Protein AF-A0A1V4T1D5-F1 (afdb_monomer_lite)

Organism: NCBI:txid64969

InterPro domains:
  IPR003615 HNH nuclease [PF13391] (41-94)

Foldseek 3Di:
DVLCVVCVPQDDPDPVSVVVSVVVLLVLLLVVLCVVVVCAFQKPRRNDNVQWDKAFLQDPVRDPDSCNSNPSLRTGTHGPLVNVCVVVVQWDADLVFKIDGDPVQDLVNCVVSVNNDTIGGHPSDDD

Secondary structure (DSSP, 8-state):
-HHHHHHTTS--SSHHHHHHHHHHHHHHHHHHHHHHTTTS-TTT----TTT-EEEESS-GGG-SSHHHHT-GGGEEEE-HHHHHHHHTTSEEE-TT-BEEE-TTS-HHHHHHHT-SS--B-TT----

Radius of gyration: 15.99 Å; chains: 1; bounding box: 39×28×45 Å

Sequence (127 aa):
QQFRVKTAQMPKTTDAERLVVQRVGQDLFRAALLDFWGGTCCVTGLAFPQLLRASHIRPWSACETDEQRLDVFNGLLLSPNLDALFDGGWVTFQDDGNMLLCDELDAHARNTLGVGVALAAQKLCPE

Structure (mmCIF, N/CA/C/O backbone):
data_AF-A0A1V4T1D5-F1
#
_entry.id   AF-A0A1V4T1D5-F1
#
loop_
_atom_site.group_PDB
_atom_site.id
_atom_site.type_symbol
_atom_site.label_atom_id
_atom_site.label_alt_id
_atom_site.label_comp_id
_atom_site.label_asym_id
_atom_site.label_entity_id
_atom_site.label_seq_id
_atom_site.pdbx_PDB_ins_code
_atom_site.Cartn_x
_atom_site.Cartn_y
_atom_site.Cartn_z
_atom_site.occupancy
_atom_site.B_iso_or_equiv
_atom_site.auth_seq_id
_atom_site.auth_comp_id
_atom_site.auth_asym_id
_atom_site.auth_atom_id
_atom_site.pdbx_PDB_model_num
ATOM 1 N N . GLN A 1 1 ? -17.868 5.284 10.985 1.00 63.78 1 GLN A N 1
ATOM 2 C CA . GLN A 1 1 ? -18.858 4.855 12.012 1.00 63.78 1 GLN A CA 1
ATOM 3 C C . GLN A 1 1 ? -18.390 3.654 12.846 1.00 63.78 1 GLN A C 1
ATOM 5 O O . GLN A 1 1 ? -18.432 3.739 14.066 1.00 63.78 1 GLN A O 1
ATOM 10 N N . GLN A 1 2 ? -17.894 2.567 12.235 1.00 75.19 2 GLN A N 1
ATOM 11 C CA . GLN A 1 2 ? -17.507 1.336 12.954 1.00 75.19 2 GLN A CA 1
ATOM 12 C C . GLN A 1 2 ? -16.331 1.490 13.935 1.00 75.19 2 GLN A C 1
ATOM 14 O O . GLN A 1 2 ? -16.381 0.921 15.021 1.00 75.19 2 GLN A O 1
ATOM 19 N N . PHE A 1 3 ? -15.303 2.277 13.601 1.00 77.69 3 PHE A N 1
ATOM 20 C CA . PHE A 1 3 ? -14.177 2.514 14.514 1.00 77.69 3 PHE A CA 1
ATOM 21 C C . PHE A 1 3 ? -14.619 3.182 15.810 1.00 77.69 3 PHE A C 1
ATOM 23 O O . PHE A 1 3 ? -14.348 2.652 16.879 1.00 77.69 3 PHE A O 1
ATOM 30 N N . ARG A 1 4 ? -15.386 4.280 15.721 1.00 76.69 4 ARG A N 1
ATOM 31 C CA . ARG A 1 4 ? -15.942 4.968 16.896 1.00 76.69 4 ARG A CA 1
ATOM 32 C C . ARG A 1 4 ? -16.769 4.024 17.766 1.00 76.69 4 ARG A C 1
ATOM 34 O O . ARG A 1 4 ? -16.662 4.098 18.977 1.00 76.69 4 ARG A O 1
ATOM 41 N N . VAL A 1 5 ? -17.546 3.116 17.168 1.00 80.38 5 VAL A N 1
ATOM 42 C CA . VAL A 1 5 ? -18.307 2.101 17.919 1.00 80.38 5 VAL A CA 1
ATOM 43 C C . VAL A 1 5 ? -17.372 1.123 18.637 1.00 80.38 5 VAL A C 1
ATOM 45 O O . VAL A 1 5 ? -17.547 0.891 19.829 1.00 80.38 5 VAL A O 1
ATOM 48 N N . LYS A 1 6 ? -16.359 0.583 17.946 1.00 78.81 6 LYS A N 1
ATOM 49 C CA . LYS A 1 6 ? -15.416 -0.385 18.532 1.00 78.81 6 LYS A CA 1
ATOM 50 C C . LYS A 1 6 ? -14.481 0.227 19.582 1.00 78.81 6 LYS A C 1
ATOM 52 O O . LYS A 1 6 ? -14.027 -0.495 20.461 1.00 78.81 6 LYS A O 1
ATOM 57 N N . THR A 1 7 ? -14.203 1.529 19.511 1.00 78.44 7 THR A N 1
ATOM 58 C CA . THR A 1 7 ? -13.262 2.216 20.412 1.00 78.44 7 THR A CA 1
ATOM 59 C C . THR A 1 7 ? -13.937 3.108 21.458 1.00 78.44 7 THR A C 1
ATOM 61 O O . THR A 1 7 ? -13.256 3.578 22.364 1.00 78.44 7 THR A O 1
ATOM 64 N N . ALA A 1 8 ? -15.260 3.323 21.400 1.00 77.38 8 ALA A N 1
ATOM 65 C CA . ALA A 1 8 ? -15.992 4.193 22.335 1.00 77.38 8 ALA A CA 1
ATOM 66 C C . ALA A 1 8 ? -15.880 3.764 23.804 1.00 77.38 8 ALA A C 1
ATOM 68 O O . ALA A 1 8 ? -15.905 4.612 24.690 1.00 77.38 8 ALA A O 1
ATOM 69 N N . GLN A 1 9 ? -15.777 2.459 24.054 1.00 74.75 9 GLN A N 1
ATOM 70 C CA . GLN A 1 9 ? -15.689 1.892 25.403 1.00 74.75 9 GLN A CA 1
ATOM 71 C C . GLN A 1 9 ? -14.245 1.590 25.824 1.00 74.75 9 GLN A C 1
ATOM 73 O O . GLN A 1 9 ? -14.020 1.097 26.926 1.00 74.75 9 GLN A O 1
ATOM 78 N N . MET A 1 10 ? -13.266 1.864 24.956 1.00 77.25 10 MET A N 1
ATOM 79 C CA . MET A 1 10 ? -11.863 1.624 25.266 1.00 77.25 10 MET A CA 1
ATOM 80 C C . MET A 1 10 ? -11.299 2.821 26.037 1.00 77.25 10 MET A C 1
ATOM 82 O O . MET A 1 10 ? -11.446 3.959 25.577 1.00 77.25 10 MET A O 1
ATOM 86 N N . PRO A 1 11 ? -10.647 2.597 27.190 1.00 69.19 11 PRO A N 1
ATOM 87 C CA . PRO A 1 11 ? -9.920 3.662 27.865 1.00 69.19 11 PRO A CA 1
ATOM 88 C C . PRO A 1 11 ? -8.799 4.184 26.942 1.00 69.19 11 PRO A C 1
ATOM 90 O O . PRO A 1 11 ? -8.323 3.457 26.074 1.00 69.19 11 PRO A O 1
ATOM 93 N N . LYS A 1 12 ? -8.467 5.481 27.031 1.00 67.88 12 LYS A N 1
ATOM 94 C CA . LYS A 1 12 ? -7.539 6.190 26.109 1.00 67.88 12 LYS A CA 1
ATOM 95 C C . LYS A 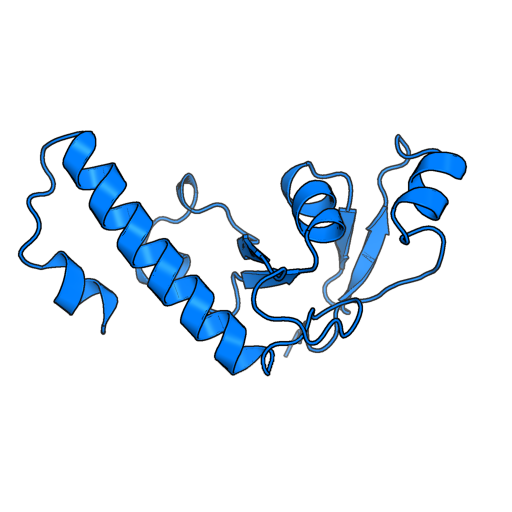1 12 ? -6.357 6.844 26.832 1.00 67.88 12 LYS A C 1
ATOM 97 O O . LYS A 1 12 ? -5.742 7.781 26.331 1.00 67.88 12 LYS A O 1
ATOM 102 N N . THR A 1 13 ? -6.096 6.398 28.046 1.00 74.12 13 THR A N 1
ATOM 103 C CA . THR A 1 13 ? -5.217 7.039 29.022 1.00 74.12 13 THR A CA 1
ATOM 104 C C . THR A 1 13 ? -3.823 6.424 29.082 1.00 74.12 13 THR A C 1
ATOM 106 O O . THR A 1 13 ? -2.887 7.117 29.468 1.00 74.12 13 THR A O 1
ATOM 109 N N . THR A 1 14 ? -3.655 5.163 28.674 1.00 79.94 14 THR A N 1
ATOM 110 C CA . THR A 1 14 ? -2.377 4.438 28.774 1.00 79.94 14 THR A CA 1
ATOM 111 C C . THR A 1 14 ? -1.777 4.086 27.410 1.00 79.94 14 THR A C 1
ATOM 113 O O . THR A 1 14 ? -2.458 4.043 26.385 1.00 79.94 14 THR A O 1
ATOM 116 N N . ASP A 1 15 ? -0.472 3.809 27.377 1.00 79.00 15 ASP A N 1
ATOM 117 C CA . ASP A 1 15 ? 0.224 3.369 26.160 1.00 79.00 15 ASP A CA 1
ATOM 118 C C . ASP A 1 15 ? -0.330 2.036 25.634 1.00 79.00 15 ASP A C 1
ATOM 120 O O . ASP A 1 15 ? -0.531 1.874 24.430 1.00 79.00 15 ASP A O 1
ATOM 124 N N . ALA A 1 16 ? -0.650 1.108 26.543 1.00 72.38 16 ALA A N 1
ATOM 125 C CA . ALA A 1 16 ? -1.256 -0.179 26.210 1.00 72.38 16 ALA A CA 1
ATOM 126 C C . ALA A 1 16 ? -2.616 -0.006 25.513 1.00 72.38 16 ALA A C 1
ATOM 128 O O . ALA A 1 16 ? -2.922 -0.690 24.540 1.00 72.38 16 ALA A O 1
ATOM 129 N N . GLU A 1 17 ? -3.410 0.959 25.963 1.00 78.19 17 GLU A N 1
ATOM 130 C CA . GLU A 1 17 ? -4.697 1.300 25.363 1.00 78.19 17 GLU A CA 1
ATOM 131 C C . GLU A 1 17 ? -4.562 1.896 23.960 1.00 78.19 17 GLU A C 1
ATOM 133 O O . GLU A 1 17 ? -5.308 1.517 23.052 1.00 78.19 17 GLU A O 1
ATOM 138 N N . ARG A 1 18 ? -3.575 2.778 23.740 1.00 78.88 18 ARG A N 1
ATOM 139 C CA . ARG A 1 18 ? -3.302 3.323 22.400 1.00 78.88 18 ARG A CA 1
ATOM 140 C C . ARG A 1 18 ? -2.935 2.221 21.406 1.00 78.88 18 ARG A C 1
ATOM 142 O O . ARG A 1 18 ? -3.411 2.262 20.272 1.00 78.88 18 ARG A O 1
ATOM 149 N N . LEU A 1 19 ? -2.165 1.218 21.834 1.00 82.94 19 LEU A N 1
ATOM 150 C CA . LEU A 1 19 ? -1.820 0.058 21.003 1.00 82.94 19 LEU A CA 1
ATOM 151 C C . LEU A 1 19 ? -3.056 -0.766 20.616 1.00 82.94 19 LEU A C 1
ATOM 153 O O . LEU A 1 19 ? -3.176 -1.197 19.469 1.00 82.94 19 LEU A O 1
ATOM 157 N N . VAL A 1 20 ? -4.002 -0.959 21.541 1.00 85.00 20 VAL A N 1
ATOM 158 C CA . VAL A 1 20 ? -5.259 -1.673 21.255 1.00 85.00 20 VAL A CA 1
ATOM 159 C C . VAL A 1 20 ? -6.110 -0.900 20.248 1.00 85.00 20 VAL A C 1
ATOM 161 O O . VAL A 1 20 ? -6.572 -1.478 19.263 1.00 85.00 20 VAL A O 1
ATOM 164 N N . VAL A 1 21 ? -6.279 0.409 20.451 1.00 83.56 21 VAL A N 1
ATOM 165 C CA . VAL A 1 21 ? -7.038 1.276 19.535 1.00 83.56 21 VAL A CA 1
ATOM 166 C C . VAL A 1 21 ? -6.412 1.284 18.138 1.00 83.56 21 VAL A C 1
ATOM 168 O O . VAL A 1 21 ? -7.129 1.142 17.145 1.00 83.56 21 VAL A O 1
ATOM 171 N N . GLN A 1 22 ? -5.083 1.387 18.054 1.00 85.44 22 GLN A N 1
ATOM 172 C CA . GLN A 1 22 ? -4.352 1.313 16.790 1.00 85.44 22 GLN A CA 1
ATOM 173 C C . GLN A 1 22 ? -4.587 -0.028 16.091 1.00 85.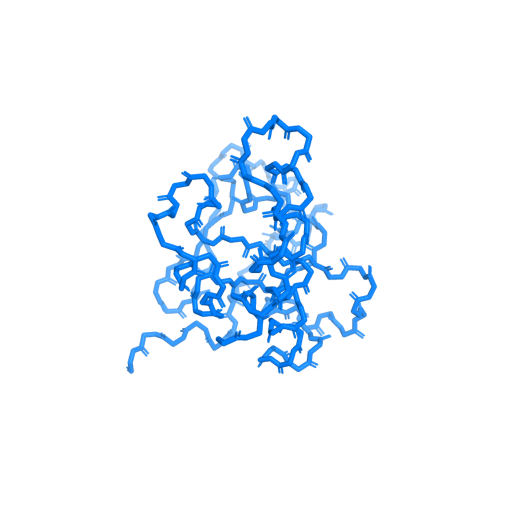44 22 GLN A C 1
ATOM 175 O O . GLN A 1 22 ? -4.895 -0.041 14.904 1.00 85.44 22 GLN A O 1
ATOM 180 N N . ARG A 1 23 ? -4.512 -1.150 16.816 1.00 87.06 23 ARG A N 1
ATOM 181 C CA . ARG A 1 23 ? -4.751 -2.483 16.246 1.00 87.06 23 ARG A CA 1
ATOM 182 C C . ARG A 1 23 ? -6.152 -2.613 15.650 1.00 87.06 23 ARG A C 1
ATOM 184 O O . ARG A 1 23 ? -6.288 -3.028 14.507 1.00 87.06 23 ARG A O 1
ATOM 191 N N . VAL A 1 24 ? -7.183 -2.197 16.388 1.00 88.75 24 VAL A N 1
ATOM 192 C CA . VAL A 1 24 ? -8.573 -2.219 15.896 1.00 88.75 24 VAL A CA 1
ATOM 193 C C . VAL A 1 24 ? -8.733 -1.361 14.644 1.00 88.75 24 VAL A C 1
ATOM 195 O O . VAL A 1 24 ? -9.443 -1.739 13.713 1.00 88.75 24 VAL A O 1
ATOM 198 N N . GLY A 1 25 ? -8.087 -0.199 14.625 1.00 88.06 25 GLY A N 1
ATOM 199 C CA . GLY A 1 25 ? -8.097 0.698 13.481 1.00 88.06 25 GLY A CA 1
ATOM 200 C C . GLY A 1 25 ? -7.431 0.113 12.245 1.00 88.06 25 GLY A C 1
ATOM 201 O O . GLY A 1 25 ? -8.022 0.135 11.170 1.00 88.06 25 GLY A O 1
ATOM 202 N N . GLN A 1 26 ? -6.251 -0.475 12.419 1.00 88.81 26 GLN A N 1
ATOM 203 C CA . GLN A 1 26 ? -5.512 -1.167 11.367 1.00 88.81 26 GLN A CA 1
ATOM 204 C C . GLN A 1 26 ? -6.300 -2.362 10.808 1.00 88.81 26 GLN A C 1
ATOM 206 O O . GLN A 1 26 ? -6.376 -2.531 9.593 1.00 88.81 26 GLN A O 1
ATOM 211 N N . ASP A 1 27 ? -6.969 -3.141 11.664 1.00 92.31 27 ASP A N 1
ATOM 212 C CA . ASP A 1 27 ? -7.813 -4.263 11.231 1.00 92.31 27 ASP A CA 1
ATOM 213 C C . ASP A 1 27 ? -9.017 -3.791 10.396 1.00 92.31 27 ASP A C 1
ATOM 215 O O . ASP A 1 27 ? -9.353 -4.398 9.376 1.00 92.31 27 ASP A O 1
ATOM 219 N N . LEU A 1 28 ? -9.669 -2.697 10.808 1.00 92.88 28 LEU A N 1
ATOM 220 C CA . LEU A 1 28 ? -10.780 -2.099 10.059 1.00 92.88 28 LEU A CA 1
ATOM 221 C C . LEU A 1 28 ? -10.321 -1.521 8.718 1.00 92.88 28 LEU A C 1
ATOM 223 O O . LEU A 1 28 ? -10.968 -1.761 7.701 1.00 92.88 28 LEU A O 1
ATOM 227 N N . PHE A 1 29 ? -9.208 -0.788 8.716 1.00 92.88 29 PHE A N 1
ATOM 228 C CA . PHE A 1 29 ? -8.612 -0.218 7.512 1.00 92.88 29 PHE A CA 1
ATOM 229 C C . PHE A 1 29 ? -8.234 -1.308 6.509 1.00 92.88 29 PHE A C 1
ATOM 231 O O . PHE A 1 29 ? -8.622 -1.255 5.344 1.00 92.88 29 PHE A O 1
ATOM 238 N N . ARG A 1 30 ? -7.573 -2.368 6.986 1.00 95.31 30 ARG A N 1
ATOM 239 C CA . ARG A 1 30 ? -7.240 -3.535 6.172 1.00 95.31 30 ARG A CA 1
ATOM 240 C C . ARG A 1 30 ? -8.478 -4.169 5.544 1.00 95.31 30 ARG A C 1
ATOM 242 O O . ARG A 1 30 ? -8.447 -4.506 4.364 1.00 95.31 30 ARG A O 1
ATOM 249 N N . ALA A 1 31 ? -9.541 -4.369 6.321 1.00 94.88 31 ALA A N 1
ATOM 250 C CA . ALA A 1 31 ? -10.775 -4.954 5.807 1.00 94.88 31 ALA A CA 1
ATOM 251 C C . ALA A 1 31 ? -11.408 -4.076 4.715 1.00 94.88 31 ALA A C 1
ATOM 253 O O . ALA A 1 31 ? -11.834 -4.600 3.689 1.00 94.88 31 ALA A O 1
ATOM 254 N N . ALA A 1 32 ? -11.410 -2.755 4.906 1.00 93.38 32 ALA A N 1
ATOM 255 C CA . ALA A 1 32 ? -11.931 -1.807 3.927 1.00 93.38 32 ALA A CA 1
ATOM 256 C C . ALA A 1 32 ? -11.103 -1.793 2.629 1.00 93.38 32 ALA A C 1
ATOM 258 O O . ALA A 1 32 ? -11.673 -1.794 1.541 1.00 93.38 32 ALA A O 1
ATOM 259 N N . LEU A 1 33 ? -9.771 -1.861 2.722 1.00 94.69 33 LEU A N 1
ATOM 260 C CA . LEU A 1 33 ? -8.909 -1.969 1.542 1.00 94.69 33 LEU A CA 1
ATOM 261 C C . LEU A 1 33 ? -9.081 -3.293 0.802 1.00 94.69 33 LEU A C 1
ATOM 263 O O . LEU A 1 33 ? -9.084 -3.303 -0.425 1.00 94.69 33 LEU A O 1
ATOM 267 N N . LEU A 1 34 ? -9.233 -4.408 1.519 1.00 96.12 34 LEU A N 1
ATOM 268 C CA . LEU A 1 34 ? -9.527 -5.697 0.890 1.00 96.12 34 LEU A CA 1
ATOM 269 C C . LEU A 1 34 ? -10.816 -5.639 0.065 1.00 96.12 34 LEU A C 1
ATOM 271 O O . LEU A 1 34 ? -10.834 -6.174 -1.039 1.00 96.12 34 LEU A O 1
ATOM 275 N N . ASP A 1 35 ? -11.854 -4.978 0.571 1.00 94.75 35 ASP A N 1
ATOM 276 C CA . ASP A 1 35 ? -13.113 -4.788 -0.153 1.00 94.75 35 ASP A CA 1
ATOM 277 C C . ASP A 1 35 ? -12.929 -3.874 -1.378 1.00 94.75 35 ASP A C 1
ATOM 279 O O . ASP A 1 35 ? -13.219 -4.274 -2.506 1.00 94.75 35 ASP A O 1
ATOM 283 N N . PHE A 1 36 ? -12.334 -2.692 -1.185 1.00 92.94 36 PHE A N 1
ATOM 284 C CA . PHE A 1 36 ? -12.116 -1.702 -2.246 1.00 92.94 36 PHE A CA 1
ATOM 285 C C . PHE A 1 36 ? -11.265 -2.239 -3.412 1.00 92.94 36 PHE A C 1
ATOM 287 O O . PHE A 1 36 ? -11.599 -2.059 -4.586 1.00 92.94 36 PHE A O 1
ATOM 294 N N . TRP A 1 37 ? -10.179 -2.946 -3.093 1.00 93.69 37 TRP A N 1
ATOM 295 C CA . TRP A 1 37 ? -9.238 -3.506 -4.066 1.00 93.69 37 TRP A CA 1
ATOM 296 C C . TRP A 1 37 ? -9.629 -4.908 -4.566 1.00 93.69 37 TRP A C 1
ATOM 298 O O . TRP A 1 37 ? -8.866 -5.548 -5.295 1.00 93.69 37 TRP A O 1
ATOM 308 N N . GLY A 1 38 ? -10.802 -5.421 -4.175 1.00 95.06 38 GLY A N 1
ATOM 309 C CA . GLY A 1 38 ? -11.286 -6.743 -4.585 1.00 95.06 38 GLY A CA 1
ATOM 310 C C . GLY A 1 38 ? -10.392 -7.899 -4.125 1.00 95.06 38 GLY A C 1
ATOM 311 O O . GLY A 1 38 ? -10.314 -8.927 -4.793 1.00 95.06 38 GLY A O 1
ATOM 312 N N . GLY A 1 39 ? -9.670 -7.726 -3.017 1.00 96.06 39 GLY A N 1
ATOM 313 C CA . GLY A 1 39 ? -8.756 -8.726 -2.469 1.00 96.06 39 GLY A CA 1
ATOM 314 C C . GLY A 1 39 ? -7.507 -8.965 -3.319 1.00 96.06 39 GLY A C 1
ATOM 315 O O . GLY A 1 39 ? -6.911 -10.040 -3.220 1.00 96.06 39 GLY A O 1
ATOM 316 N N . THR A 1 40 ? -7.114 -7.992 -4.147 1.00 97.06 40 THR A N 1
ATOM 317 C CA . THR A 1 40 ? -5.965 -8.102 -5.055 1.00 97.06 40 THR A CA 1
ATOM 318 C C . THR A 1 40 ? -4.949 -6.990 -4.831 1.00 97.06 40 THR A C 1
ATOM 320 O O . THR A 1 40 ? -5.310 -5.867 -4.494 1.00 97.06 40 THR A O 1
ATOM 323 N N . CYS A 1 41 ? -3.660 -7.290 -5.010 1.00 97.00 41 CYS A N 1
ATOM 324 C CA . CYS A 1 41 ? -2.639 -6.247 -4.995 1.00 97.00 41 CYS A CA 1
ATOM 325 C C . CYS A 1 41 ? -2.902 -5.233 -6.117 1.00 97.00 41 CYS A C 1
ATOM 327 O O . CYS A 1 41 ? -2.992 -5.632 -7.279 1.00 97.00 41 CYS A O 1
ATOM 329 N N . CYS A 1 42 ? -2.943 -3.939 -5.791 1.00 95.88 42 CYS A N 1
ATOM 330 C CA . CYS A 1 42 ? -3.235 -2.883 -6.764 1.00 95.88 42 CYS A CA 1
ATOM 331 C C . CYS A 1 42 ? -2.165 -2.738 -7.858 1.00 95.88 42 CYS A C 1
ATOM 333 O O . CYS A 1 42 ? -2.455 -2.183 -8.910 1.00 95.88 42 CYS A O 1
ATOM 335 N N . VAL A 1 43 ? -0.955 -3.266 -7.651 1.00 96.12 43 VAL A N 1
ATOM 336 C CA . VAL A 1 43 ? 0.142 -3.222 -8.632 1.00 96.12 43 VAL A CA 1
ATOM 337 C C . VAL A 1 43 ? 0.278 -4.544 -9.387 1.00 96.12 43 VAL A C 1
ATOM 339 O O . VAL A 1 43 ? 0.252 -4.573 -10.612 1.00 96.12 43 VAL A O 1
ATOM 342 N N . THR A 1 44 ? 0.442 -5.661 -8.669 1.00 95.25 44 THR A N 1
ATOM 343 C CA . THR A 1 44 ? 0.770 -6.957 -9.294 1.00 95.25 44 THR A CA 1
ATOM 344 C C . THR A 1 44 ? -0.446 -7.815 -9.623 1.00 95.25 44 THR A C 1
ATOM 346 O O . THR A 1 44 ? -0.299 -8.852 -10.265 1.00 95.25 44 THR A O 1
ATOM 349 N N . GLY A 1 45 ? -1.633 -7.453 -9.131 1.00 95.25 45 GLY A N 1
ATOM 350 C CA . 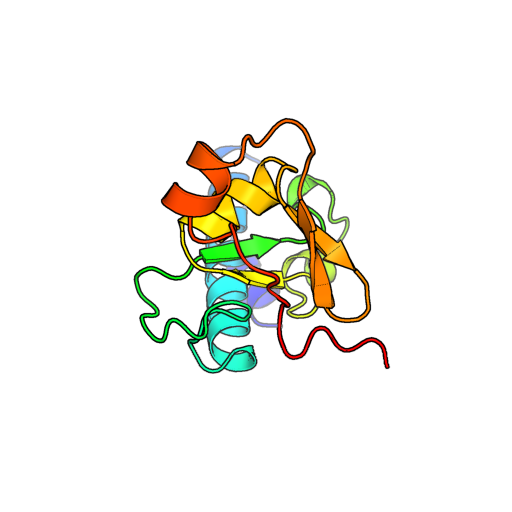GLY A 1 45 ? -2.833 -8.281 -9.241 1.00 95.25 45 GLY A CA 1
ATOM 351 C C . GLY A 1 45 ? -2.811 -9.547 -8.376 1.00 95.25 45 GLY A C 1
ATOM 352 O O . GLY A 1 45 ? -3.691 -10.393 -8.524 1.00 95.25 45 GLY A O 1
ATOM 353 N N . LEU A 1 46 ? -1.835 -9.710 -7.469 1.00 96.19 46 LEU A N 1
ATOM 354 C CA . LEU A 1 46 ? -1.762 -10.863 -6.564 1.00 96.19 46 LEU A CA 1
ATOM 355 C C . LEU A 1 46 ? -3.073 -11.018 -5.776 1.00 96.19 46 LEU A C 1
ATOM 357 O O . LEU A 1 46 ? -3.366 -10.209 -4.900 1.00 96.19 46 LEU A O 1
ATOM 361 N N . ALA A 1 47 ? -3.824 -12.083 -6.053 1.00 96.81 47 ALA A N 1
ATOM 362 C CA . ALA A 1 47 ? -5.123 -12.381 -5.449 1.00 96.81 47 ALA A CA 1
ATOM 363 C C . ALA A 1 47 ? -4.998 -13.384 -4.288 1.00 96.81 47 ALA A C 1
ATOM 365 O O . ALA A 1 47 ? -5.642 -14.432 -4.273 1.00 96.81 47 ALA A O 1
ATOM 366 N N . PHE A 1 48 ? -4.116 -13.092 -3.327 1.00 97.19 48 PHE A N 1
ATOM 367 C CA . PHE A 1 48 ? -3.901 -13.943 -2.152 1.00 97.19 48 PHE A CA 1
ATOM 368 C C . PHE A 1 48 ? -3.971 -13.112 -0.860 1.00 97.19 48 PHE A C 1
ATOM 370 O O . PHE A 1 48 ? -2.933 -12.703 -0.328 1.00 97.19 48 PHE A O 1
ATOM 377 N N . PRO A 1 49 ? -5.188 -12.827 -0.351 1.00 96.25 49 PRO A N 1
ATOM 378 C CA . PRO A 1 49 ? -5.431 -11.861 0.723 1.00 96.25 49 PRO A CA 1
ATOM 379 C C . PRO A 1 49 ? -4.584 -12.041 1.984 1.00 96.25 49 PRO A C 1
ATOM 381 O O . PRO A 1 49 ? -4.275 -11.063 2.659 1.00 96.25 49 PRO A O 1
ATOM 384 N N . GLN A 1 50 ? -4.187 -13.272 2.314 1.00 96.56 50 GLN A N 1
ATOM 385 C CA . GLN A 1 50 ? -3.376 -13.574 3.498 1.00 96.56 50 GLN A CA 1
ATOM 386 C C . GLN A 1 50 ? -1.948 -13.021 3.397 1.00 96.56 50 GLN A C 1
ATOM 388 O O . GLN A 1 50 ? -1.326 -12.766 4.425 1.00 96.56 50 GLN A O 1
ATOM 393 N N . LEU A 1 51 ? -1.435 -12.821 2.179 1.00 96.94 51 LEU A N 1
ATOM 394 C CA . LEU A 1 51 ? -0.118 -12.224 1.939 1.00 96.94 51 LEU A CA 1
ATOM 395 C C . LEU A 1 51 ? -0.188 -10.716 1.704 1.00 96.94 51 LEU A C 1
ATOM 397 O O . LEU A 1 51 ? 0.822 -10.037 1.862 1.00 96.94 51 LEU A O 1
ATOM 401 N N . LEU A 1 52 ? -1.352 -10.183 1.336 1.00 97.69 52 LEU A N 1
ATOM 402 C CA . LEU A 1 52 ? -1.492 -8.760 1.045 1.00 97.69 52 LEU A CA 1
ATOM 403 C C . LEU A 1 52 ? -1.314 -7.910 2.299 1.00 97.69 52 LEU A C 1
ATOM 405 O O . LEU A 1 52 ? -1.684 -8.323 3.402 1.00 97.69 52 LEU A O 1
ATOM 409 N N . ARG A 1 53 ? -0.786 -6.704 2.124 1.00 97.44 53 ARG A N 1
ATOM 410 C CA . ARG A 1 53 ? -0.526 -5.715 3.171 1.00 97.44 53 ARG A CA 1
ATOM 411 C C . ARG A 1 53 ? -1.301 -4.437 2.881 1.00 97.44 53 ARG A C 1
ATOM 413 O O . ARG A 1 53 ? -1.467 -4.065 1.726 1.00 97.44 53 ARG A O 1
ATOM 420 N N . ALA A 1 54 ? -1.835 -3.842 3.940 1.00 96.12 54 ALA A N 1
ATOM 421 C CA . ALA A 1 54 ? -2.573 -2.590 3.894 1.00 96.12 54 ALA A CA 1
ATOM 422 C C . ALA A 1 54 ? -1.593 -1.480 4.276 1.00 96.12 54 ALA A C 1
ATOM 424 O O . ALA A 1 54 ? -1.353 -1.288 5.466 1.00 96.12 54 ALA A O 1
ATOM 425 N N . SER A 1 55 ? -1.004 -0.825 3.279 1.00 95.06 55 SER A N 1
ATOM 426 C CA . SER A 1 55 ? -0.035 0.251 3.492 1.00 95.06 55 SER A CA 1
ATOM 427 C C . SER A 1 55 ? -0.742 1.603 3.456 1.00 95.06 55 SER A C 1
ATOM 429 O O . SER A 1 55 ? -1.636 1.825 2.634 1.00 95.06 55 SER A O 1
ATOM 431 N N . HIS A 1 56 ? -0.366 2.494 4.373 1.00 92.31 56 HIS A N 1
ATOM 432 C CA . HIS A 1 56 ? -0.880 3.859 4.458 1.00 92.31 56 HIS A CA 1
ATOM 433 C C . HIS A 1 56 ? -0.021 4.798 3.610 1.00 92.31 56 HIS A C 1
ATOM 435 O O . HIS A 1 56 ? 1.190 4.839 3.793 1.00 92.31 56 HIS A O 1
ATOM 441 N N . ILE A 1 57 ? -0.643 5.627 2.768 1.00 90.06 57 ILE A N 1
ATOM 442 C CA . ILE A 1 57 ? 0.078 6.672 2.019 1.00 90.06 57 ILE A CA 1
ATOM 443 C C . ILE A 1 57 ? 0.580 7.749 2.992 1.00 90.06 57 ILE A C 1
ATOM 445 O O . ILE A 1 57 ? 1.769 8.051 3.058 1.00 90.06 57 ILE A O 1
ATOM 449 N N . ARG A 1 58 ? -0.325 8.302 3.809 1.00 87.56 58 ARG A N 1
ATOM 450 C CA . ARG A 1 58 ? 0.008 9.135 4.970 1.00 87.56 58 ARG A CA 1
ATOM 451 C C . ARG A 1 58 ? 0.054 8.241 6.211 1.00 87.56 58 ARG A C 1
ATOM 453 O O . ARG A 1 58 ? -0.998 7.724 6.599 1.00 87.56 58 ARG A O 1
ATOM 460 N N . PRO A 1 59 ? 1.214 8.103 6.885 1.00 86.38 59 PRO A N 1
ATOM 461 C CA . PRO A 1 59 ? 1.362 7.211 8.029 1.00 86.38 59 PRO A CA 1
ATOM 462 C C . PRO A 1 59 ? 0.321 7.462 9.120 1.00 86.38 59 PRO A C 1
ATOM 464 O O . PRO A 1 59 ? -0.074 8.601 9.382 1.00 86.38 59 PRO A O 1
ATOM 467 N N . TRP A 1 60 ? -0.059 6.400 9.832 1.00 84.56 60 TRP A N 1
ATOM 468 C CA . TRP A 1 60 ? -1.037 6.460 10.926 1.00 84.56 60 TRP A CA 1
ATOM 469 C C . TRP A 1 60 ? -0.735 7.559 11.960 1.00 84.56 60 TRP A C 1
ATOM 471 O O . TRP A 1 60 ? -1.643 8.256 12.422 1.00 84.56 60 TRP A O 1
ATOM 481 N N . SER A 1 61 ? 0.542 7.715 12.325 1.00 85.12 61 SER A N 1
ATOM 482 C CA . SER A 1 61 ? 1.029 8.715 13.286 1.00 85.12 61 SER A CA 1
ATOM 483 C C . SER A 1 61 ? 0.928 10.149 12.771 1.00 85.12 61 SER A C 1
ATOM 485 O O . SER A 1 61 ? 0.815 11.070 13.574 1.00 85.12 61 SER A O 1
ATOM 487 N N . ALA A 1 62 ? 0.948 10.334 11.451 1.00 86.88 62 ALA A N 1
ATOM 488 C CA . ALA A 1 62 ? 0.834 11.632 10.808 1.00 86.88 62 ALA A CA 1
ATOM 489 C C . ALA A 1 62 ? -0.625 12.046 10.573 1.00 86.88 62 ALA A C 1
ATOM 491 O O . ALA A 1 62 ? -0.857 13.206 10.251 1.00 86.88 62 ALA A O 1
ATOM 492 N N . CYS A 1 63 ? -1.601 11.141 10.702 1.00 86.06 63 CYS A N 1
ATOM 493 C CA . CYS A 1 63 ? -3.024 11.449 10.551 1.00 86.06 63 CYS A CA 1
ATOM 494 C C . CYS A 1 63 ? -3.592 12.128 11.809 1.00 86.06 63 CYS A C 1
ATOM 496 O O . CYS A 1 63 ? -3.421 11.636 12.931 1.00 86.06 63 CYS A O 1
ATOM 498 N N . GLU A 1 64 ? -4.314 13.228 11.605 1.00 86.69 64 GLU A N 1
ATOM 499 C CA . GLU A 1 64 ? -4.888 14.067 12.664 1.00 86.69 64 GLU A CA 1
ATOM 500 C C . GLU A 1 64 ? -6.222 13.519 13.176 1.00 86.69 64 GLU A C 1
ATOM 502 O O . GLU A 1 64 ? -6.542 13.663 14.357 1.00 86.69 64 GLU A O 1
ATOM 507 N N . THR A 1 65 ? -6.987 12.858 12.303 1.00 85.56 65 THR A N 1
ATOM 508 C CA . THR A 1 65 ? -8.319 12.332 12.621 1.00 85.56 65 THR A CA 1
ATOM 509 C C . THR A 1 65 ? -8.427 10.832 12.368 1.00 85.56 65 THR A C 1
ATOM 511 O O . THR A 1 65 ? -7.658 10.240 11.605 1.00 85.56 65 THR A O 1
ATOM 514 N N . ASP A 1 66 ? -9.406 10.195 13.012 1.00 83.44 66 ASP A N 1
ATOM 515 C CA . ASP A 1 66 ? -9.700 8.779 12.777 1.00 83.44 66 ASP A CA 1
ATOM 516 C C . ASP A 1 66 ? -10.290 8.556 11.380 1.00 83.44 66 ASP A C 1
ATOM 518 O O . ASP A 1 66 ? -10.074 7.505 10.786 1.00 83.44 66 ASP A O 1
ATOM 522 N N . GLU A 1 67 ? -10.982 9.553 10.824 1.00 84.69 67 GLU A N 1
ATOM 523 C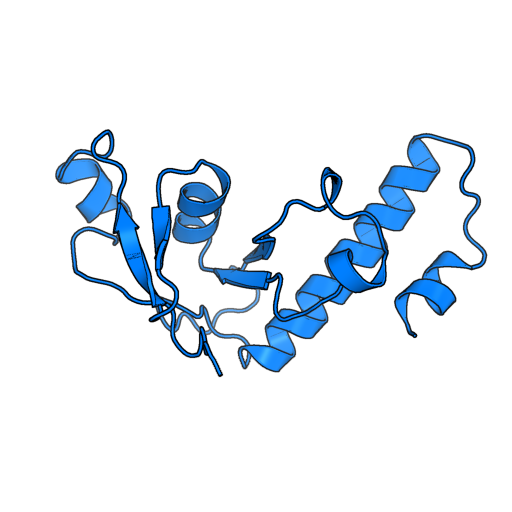 CA . GLU A 1 67 ? -11.453 9.540 9.442 1.00 84.69 67 GLU A CA 1
ATOM 524 C C . GLU A 1 67 ? -10.281 9.415 8.459 1.00 84.69 67 GLU A C 1
ATOM 526 O O . GLU A 1 67 ? -10.319 8.538 7.607 1.00 84.69 67 GLU A O 1
ATOM 531 N N . GLN A 1 68 ? -9.204 10.193 8.633 1.00 84.38 68 GLN A N 1
ATOM 532 C CA . GLN A 1 68 ? -8.001 10.102 7.787 1.00 84.38 68 GLN A CA 1
ATOM 533 C C . GLN A 1 68 ? -7.275 8.752 7.922 1.00 84.38 68 GLN A C 1
ATOM 535 O O . GLN A 1 68 ? -6.729 8.227 6.953 1.00 84.38 68 GLN A O 1
ATOM 540 N N . ARG A 1 69 ? -7.266 8.168 9.127 1.00 84.81 69 ARG A N 1
ATOM 541 C CA . ARG A 1 69 ? -6.626 6.865 9.403 1.00 84.81 69 ARG A CA 1
ATOM 542 C C . ARG A 1 69 ? -7.346 5.685 8.754 1.00 84.81 69 ARG A C 1
ATOM 544 O O . ARG A 1 69 ? -6.738 4.635 8.548 1.00 84.81 69 ARG A O 1
ATOM 551 N N . LEU A 1 70 ? -8.642 5.842 8.511 1.00 86.44 70 LEU A N 1
ATOM 552 C CA . LEU A 1 70 ? -9.537 4.800 8.009 1.00 86.44 70 LEU A CA 1
ATOM 553 C C . LEU A 1 70 ? -10.023 5.079 6.587 1.00 86.44 70 LEU A C 1
ATOM 555 O O . LEU A 1 70 ? -10.860 4.333 6.080 1.00 86.44 70 LEU A O 1
ATOM 559 N N . ASP A 1 71 ? -9.533 6.151 5.973 1.00 86.50 71 ASP A N 1
ATOM 560 C CA . ASP A 1 71 ? -9.853 6.509 4.604 1.00 86.50 71 ASP A CA 1
ATOM 561 C C . ASP A 1 71 ? -9.210 5.508 3.643 1.00 86.50 71 ASP A C 1
ATOM 563 O O . ASP A 1 71 ? -7.989 5.383 3.593 1.00 86.50 71 ASP A O 1
ATOM 567 N N . VAL A 1 72 ? -10.031 4.802 2.865 1.00 86.12 72 VAL A N 1
ATOM 568 C CA . VAL A 1 72 ? -9.558 3.838 1.862 1.00 86.12 72 VAL A CA 1
ATOM 569 C C . VAL A 1 72 ? -8.705 4.498 0.780 1.00 86.12 72 VAL A C 1
ATOM 571 O O . VAL A 1 72 ? -7.824 3.840 0.237 1.00 86.12 72 VAL A O 1
ATOM 574 N N . PHE A 1 73 ? -8.904 5.792 0.508 1.00 86.94 73 PHE A N 1
ATOM 575 C CA . PHE A 1 73 ? -8.083 6.544 -0.444 1.00 86.94 73 PHE A CA 1
ATOM 576 C C . PHE A 1 73 ? -6.701 6.897 0.115 1.00 86.94 73 PHE A C 1
ATOM 578 O O . PHE A 1 73 ? -5.785 7.190 -0.645 1.00 86.94 73 PHE A O 1
ATOM 585 N N . ASN A 1 74 ? -6.511 6.793 1.432 1.00 87.88 74 ASN A N 1
ATOM 586 C CA . ASN A 1 74 ? -5.207 6.896 2.081 1.00 87.88 74 ASN A CA 1
ATOM 587 C C . ASN A 1 74 ? -4.481 5.533 2.141 1.00 87.88 74 ASN A C 1
ATOM 589 O O . ASN A 1 74 ? -3.577 5.341 2.959 1.00 87.88 74 ASN A O 1
ATOM 593 N N . GLY A 1 75 ? -4.892 4.554 1.327 1.00 92.31 75 GLY A N 1
ATOM 594 C CA . GLY A 1 75 ? -4.431 3.181 1.460 1.00 92.31 75 GLY A CA 1
ATOM 595 C C . GLY A 1 75 ? -4.211 2.419 0.163 1.00 92.31 75 GLY A C 1
ATOM 596 O O . GLY A 1 75 ? -5.043 2.408 -0.742 1.00 92.31 75 GLY A O 1
ATOM 597 N N . LEU A 1 76 ? -3.103 1.684 0.129 1.00 95.25 76 LEU A N 1
ATOM 598 C CA . LEU A 1 76 ? -2.761 0.754 -0.938 1.00 95.25 76 LEU A CA 1
ATOM 599 C C . LEU A 1 76 ? -2.795 -0.679 -0.417 1.00 95.25 76 LEU A C 1
ATOM 601 O O . LEU A 1 76 ? -2.339 -0.975 0.690 1.00 95.25 76 LEU A O 1
ATOM 605 N N . LEU A 1 77 ? -3.317 -1.589 -1.240 1.00 97.06 77 LEU A N 1
ATOM 606 C CA . LEU A 1 77 ? -3.236 -3.020 -0.980 1.00 97.06 77 LEU A CA 1
ATOM 607 C C . LEU A 1 77 ? -2.075 -3.605 -1.788 1.00 97.06 77 LEU A C 1
ATOM 609 O O . LEU A 1 77 ? -2.146 -3.736 -3.010 1.00 97.06 77 LEU A O 1
ATOM 613 N N . LEU A 1 78 ? -0.986 -3.943 -1.105 1.00 97.50 78 LEU A N 1
ATOM 614 C CA . LEU A 1 78 ? 0.294 -4.285 -1.722 1.00 97.50 78 LEU A CA 1
ATOM 615 C C . LEU A 1 78 ? 0.702 -5.734 -1.442 1.00 97.50 78 LEU A C 1
ATOM 617 O O . LEU A 1 78 ? 0.259 -6.361 -0.478 1.00 97.50 78 LEU A O 1
ATOM 621 N N . SER A 1 79 ? 1.555 -6.287 -2.303 1.00 97.12 79 SER A N 1
ATOM 622 C CA . SER A 1 79 ? 2.288 -7.516 -1.989 1.00 97.12 79 SER A CA 1
ATOM 623 C C . SER A 1 79 ? 3.357 -7.223 -0.921 1.00 97.12 79 SER A C 1
ATOM 625 O O . SER A 1 79 ? 3.783 -6.074 -0.806 1.00 97.12 79 SER A O 1
ATOM 627 N N . PRO A 1 80 ? 3.843 -8.227 -0.164 1.00 96.94 80 PRO A N 1
ATOM 628 C CA . PRO A 1 80 ? 4.817 -7.998 0.909 1.00 96.94 80 PRO A CA 1
ATOM 629 C C . PRO A 1 80 ? 6.070 -7.227 0.480 1.00 96.94 80 PRO A C 1
ATOM 631 O O . PRO A 1 80 ? 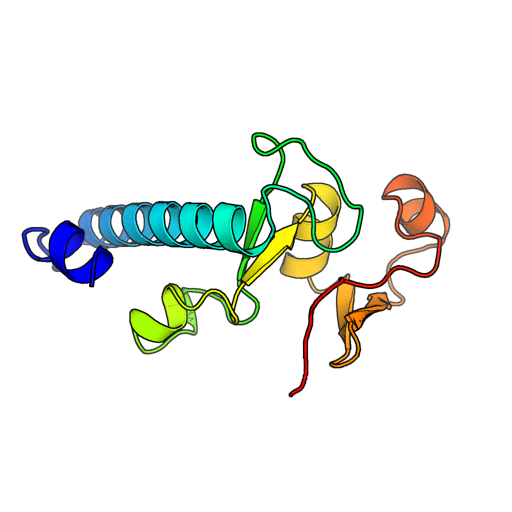6.561 -6.385 1.223 1.00 96.94 80 PRO A O 1
ATOM 634 N N . ASN A 1 81 ? 6.581 -7.499 -0.723 1.00 95.75 81 ASN A N 1
ATOM 635 C CA . ASN A 1 81 ? 7.780 -6.829 -1.223 1.00 95.75 81 ASN A CA 1
ATOM 636 C C . ASN A 1 81 ? 7.500 -5.364 -1.568 1.00 95.75 81 ASN A C 1
ATOM 638 O O . ASN A 1 81 ? 8.316 -4.502 -1.268 1.00 95.75 81 ASN A O 1
ATOM 642 N N . LEU A 1 82 ? 6.351 -5.081 -2.191 1.00 97.00 82 LEU A N 1
ATOM 643 C CA . LEU A 1 82 ? 5.974 -3.718 -2.560 1.00 97.00 82 LEU A CA 1
ATOM 644 C C . LEU A 1 82 ? 5.643 -2.864 -1.340 1.00 97.00 82 LEU A C 1
ATOM 646 O O . LEU A 1 82 ? 6.018 -1.703 -1.312 1.00 97.00 82 LEU A O 1
ATOM 650 N N . ASP A 1 83 ? 4.988 -3.451 -0.341 1.00 97.19 83 ASP A N 1
ATOM 651 C CA . ASP A 1 83 ? 4.731 -2.835 0.963 1.00 97.19 83 ASP A CA 1
ATOM 652 C C . ASP A 1 83 ? 6.037 -2.377 1.621 1.00 97.19 83 ASP A C 1
ATOM 654 O O . ASP A 1 83 ? 6.206 -1.197 1.901 1.00 97.19 83 ASP A O 1
ATOM 658 N N . ALA A 1 84 ? 7.018 -3.279 1.741 1.00 96.25 84 ALA A N 1
ATOM 659 C CA . ALA A 1 84 ? 8.322 -2.949 2.313 1.00 96.25 84 ALA A CA 1
ATOM 660 C C . ALA A 1 84 ? 9.087 -1.888 1.501 1.00 96.25 84 ALA A C 1
ATOM 662 O O . ALA A 1 84 ? 9.760 -1.031 2.074 1.00 96.25 84 ALA A O 1
ATOM 663 N N . LEU A 1 85 ? 8.993 -1.942 0.169 1.00 96.50 85 LEU A N 1
ATOM 664 C CA . LEU A 1 85 ? 9.615 -0.957 -0.714 1.00 96.50 85 LEU A CA 1
ATOM 665 C C . LEU A 1 85 ? 8.977 0.430 -0.580 1.00 96.50 85 LEU A C 1
ATOM 667 O O . LEU A 1 85 ? 9.693 1.430 -0.573 1.00 96.50 85 LEU A O 1
ATOM 671 N N . PHE A 1 86 ? 7.651 0.480 -0.483 1.00 96.06 86 PHE A N 1
ATOM 672 C CA . PHE A 1 86 ? 6.884 1.712 -0.358 1.00 96.06 86 PHE A CA 1
ATOM 673 C C . PHE A 1 86 ? 7.077 2.355 1.018 1.00 96.06 86 PHE A C 1
ATOM 675 O O . PHE A 1 86 ? 7.476 3.514 1.100 1.00 96.06 86 PHE A O 1
ATOM 682 N N . ASP A 1 87 ? 6.912 1.585 2.097 1.00 93.56 87 ASP A N 1
ATOM 683 C CA . ASP A 1 87 ? 7.104 2.061 3.472 1.00 93.56 87 ASP A CA 1
ATOM 684 C C . ASP A 1 87 ? 8.540 2.557 3.718 1.00 93.56 87 ASP A C 1
ATOM 686 O O . ASP A 1 87 ? 8.765 3.482 4.499 1.00 93.56 87 ASP A O 1
ATOM 690 N N . GLY A 1 88 ? 9.522 1.955 3.041 1.00 92.75 88 GLY A N 1
ATOM 691 C CA . GLY A 1 88 ? 10.921 2.374 3.097 1.00 92.75 88 GLY A CA 1
ATOM 692 C C . GLY A 1 88 ? 11.296 3.531 2.166 1.00 92.75 88 GLY A C 1
ATOM 693 O O . GLY A 1 88 ? 12.450 3.952 2.172 1.00 92.75 88 GLY A O 1
ATOM 694 N N . GLY A 1 89 ? 10.359 4.051 1.367 1.00 93.38 89 GLY A N 1
ATOM 695 C CA . GLY A 1 89 ? 10.594 5.174 0.452 1.00 93.38 89 GLY A CA 1
ATOM 696 C C . GLY A 1 89 ? 11.415 4.828 -0.795 1.00 93.38 89 GLY A C 1
ATOM 697 O O . GLY A 1 89 ? 11.857 5.723 -1.514 1.00 93.38 89 GLY A O 1
ATOM 698 N N . TRP A 1 90 ? 11.622 3.543 -1.076 1.00 95.75 90 TRP A N 1
ATOM 699 C CA . TRP A 1 90 ? 12.338 3.081 -2.266 1.00 95.75 90 TRP A CA 1
ATOM 700 C C . TRP A 1 90 ? 11.451 2.993 -3.508 1.00 95.75 90 TRP A C 1
ATOM 702 O O . TRP A 1 90 ? 11.954 3.022 -4.633 1.00 95.75 90 TRP A O 1
ATOM 712 N N . VAL A 1 91 ? 10.142 2.873 -3.297 1.00 95.56 91 VAL A N 1
ATOM 713 C CA . VAL A 1 91 ? 9.103 2.945 -4.322 1.00 95.56 91 VAL A CA 1
ATOM 714 C C . VAL A 1 91 ? 8.108 4.027 -3.921 1.00 95.56 91 VAL A C 1
ATOM 716 O O . VAL A 1 91 ? 7.705 4.105 -2.766 1.00 95.56 91 VAL A O 1
ATOM 719 N N . THR A 1 92 ? 7.658 4.820 -4.885 1.00 94.56 92 THR A N 1
ATOM 720 C CA . THR A 1 92 ? 6.466 5.662 -4.741 1.00 94.56 92 THR A CA 1
ATOM 721 C C . THR A 1 92 ? 5.637 5.601 -6.022 1.00 94.56 92 THR A C 1
ATOM 723 O O . THR A 1 92 ? 6.035 4.951 -6.990 1.00 94.56 92 THR A O 1
ATOM 726 N N . PHE A 1 93 ? 4.477 6.247 -6.037 1.00 93.81 93 PHE A N 1
ATOM 727 C CA . PHE A 1 93 ? 3.597 6.302 -7.197 1.00 93.81 93 PHE A CA 1
ATOM 728 C C . PHE A 1 93 ? 3.297 7.753 -7.555 1.00 93.81 93 PHE A C 1
ATOM 730 O O . PHE A 1 93 ? 3.134 8.596 -6.674 1.00 93.81 93 PHE A O 1
ATOM 737 N N . GLN A 1 94 ? 3.247 8.036 -8.851 1.00 92.12 94 GLN A N 1
ATOM 738 C CA . GLN A 1 94 ? 2.700 9.284 -9.370 1.00 92.12 94 GLN A CA 1
ATOM 739 C C . GLN A 1 94 ? 1.170 9.259 -9.302 1.00 92.12 94 GLN A C 1
ATOM 741 O O . GLN A 1 94 ? 0.565 8.198 -9.136 1.00 92.12 94 GLN A O 1
ATOM 746 N N . ASP A 1 95 ? 0.546 10.422 -9.485 1.00 87.75 95 ASP A N 1
ATOM 747 C CA . ASP A 1 95 ? -0.916 10.556 -9.463 1.00 87.75 95 ASP A CA 1
ATOM 748 C C . ASP A 1 95 ? -1.599 9.723 -10.559 1.00 87.75 95 ASP A C 1
ATOM 750 O O . ASP A 1 95 ? -2.712 9.256 -10.365 1.00 87.75 95 ASP A O 1
ATOM 754 N N . ASP A 1 96 ? -0.928 9.477 -11.689 1.00 88.19 96 ASP A N 1
ATOM 755 C CA . ASP A 1 96 ? -1.409 8.593 -12.766 1.00 88.19 96 ASP A CA 1
ATOM 756 C C . ASP A 1 96 ? -1.204 7.091 -12.474 1.00 88.19 96 ASP A C 1
ATOM 758 O O . ASP A 1 96 ? -1.533 6.227 -13.290 1.00 88.19 96 ASP A O 1
ATOM 762 N N . GLY A 1 97 ? -0.641 6.784 -11.308 1.00 90.44 97 GLY A N 1
ATOM 763 C CA . GLY A 1 97 ? -0.346 5.453 -10.817 1.00 90.44 97 GLY A CA 1
ATOM 764 C C . GLY A 1 97 ? 0.991 4.870 -11.249 1.00 90.44 97 GLY A C 1
ATOM 765 O O . GLY A 1 97 ? 1.327 3.773 -10.794 1.00 90.44 97 GLY A O 1
ATOM 766 N N . ASN A 1 98 ? 1.786 5.565 -12.066 1.00 93.81 98 ASN A N 1
ATOM 767 C CA . ASN A 1 98 ? 3.098 5.075 -12.478 1.00 93.81 98 ASN A CA 1
ATOM 768 C C . ASN A 1 98 ? 4.049 4.944 -11.285 1.00 93.81 98 ASN A C 1
ATOM 770 O O . ASN A 1 98 ? 4.186 5.851 -10.463 1.00 93.81 98 ASN A O 1
ATOM 774 N N . MET A 1 99 ? 4.726 3.798 -11.196 1.00 95.38 99 MET A N 1
ATOM 775 C CA . MET A 1 99 ? 5.700 3.530 -10.145 1.00 95.38 99 MET A CA 1
ATOM 776 C C . MET A 1 99 ? 7.006 4.285 -10.409 1.00 95.38 99 MET A C 1
ATOM 778 O O . MET A 1 99 ? 7.605 4.158 -11.477 1.00 95.38 99 MET A O 1
ATOM 782 N N . LEU A 1 100 ? 7.488 5.001 -9.397 1.00 95.12 100 LEU A N 1
ATOM 783 C CA . LEU A 1 100 ? 8.818 5.596 -9.360 1.00 95.12 100 LEU A CA 1
ATOM 784 C C . LEU A 1 100 ? 9.725 4.772 -8.450 1.00 95.12 100 LEU A C 1
ATOM 786 O O . LEU A 1 100 ? 9.317 4.351 -7.367 1.00 95.12 100 LEU A O 1
ATOM 790 N N . LEU A 1 101 ? 10.964 4.567 -8.891 1.00 94.62 101 LEU A N 1
ATOM 791 C CA . LEU A 1 101 ? 11.990 3.824 -8.166 1.00 94.62 101 LEU A CA 1
ATOM 792 C C . LEU A 1 101 ? 13.075 4.774 -7.671 1.00 94.62 101 LEU A C 1
ATOM 794 O O . LEU A 1 101 ? 13.506 5.659 -8.407 1.00 94.62 101 LEU A O 1
ATOM 798 N N . CYS A 1 102 ? 13.556 4.542 -6.456 1.00 93.00 102 CYS A N 1
ATOM 799 C CA . CYS A 1 102 ? 14.758 5.186 -5.948 1.00 93.00 102 CYS A CA 1
ATOM 800 C C . CYS A 1 102 ? 16.003 4.691 -6.707 1.00 93.00 102 CYS A C 1
ATOM 802 O O . CYS A 1 102 ? 16.143 3.499 -6.998 1.00 93.00 102 CYS A O 1
ATOM 804 N N . ASP A 1 103 ? 16.942 5.596 -6.988 1.00 90.19 103 ASP A N 1
ATOM 805 C CA . ASP A 1 103 ? 18.189 5.275 -7.693 1.00 90.19 103 ASP A CA 1
ATOM 806 C C . ASP A 1 103 ? 19.132 4.371 -6.882 1.00 90.19 103 ASP A C 1
ATOM 808 O O . ASP A 1 103 ? 19.969 3.685 -7.465 1.00 90.19 103 ASP A O 1
ATOM 812 N N . GLU A 1 104 ? 18.960 4.303 -5.557 1.00 91.56 104 GLU A N 1
ATOM 813 C CA . GLU A 1 104 ? 19.731 3.419 -4.668 1.00 91.56 104 GLU A CA 1
ATOM 814 C C . GLU A 1 104 ? 19.460 1.925 -4.911 1.00 91.56 104 GLU A C 1
ATOM 816 O O . GLU A 1 104 ? 20.298 1.079 -4.600 1.00 91.56 104 GLU A O 1
ATOM 821 N N . LEU A 1 105 ? 18.301 1.581 -5.483 1.00 91.12 105 LEU A N 1
ATOM 822 C CA . LEU A 1 105 ? 17.997 0.215 -5.902 1.00 91.12 105 LEU A CA 1
ATOM 823 C C . LEU A 1 105 ? 18.782 -0.106 -7.170 1.00 91.12 105 LEU A C 1
ATOM 825 O O . LEU A 1 105 ? 18.442 0.386 -8.246 1.00 91.12 105 LEU A O 1
ATOM 829 N N . ASP A 1 106 ? 19.788 -0.970 -7.078 1.00 93.81 106 ASP A N 1
ATOM 830 C CA . ASP A 1 106 ? 20.485 -1.456 -8.265 1.00 93.81 106 ASP A CA 1
ATOM 831 C C . ASP A 1 106 ? 19.597 -2.379 -9.128 1.00 93.81 106 ASP A C 1
ATOM 833 O O . ASP A 1 106 ? 18.527 -2.850 -8.724 1.00 93.81 106 ASP A O 1
ATOM 837 N N . ALA A 1 107 ? 20.037 -2.658 -10.356 1.00 94.12 107 ALA A N 1
ATOM 838 C CA . ALA A 1 107 ? 19.279 -3.492 -11.287 1.00 94.12 107 ALA A CA 1
ATOM 839 C C . ALA A 1 107 ? 19.065 -4.931 -10.779 1.00 94.12 107 ALA A C 1
ATOM 841 O O . ALA A 1 107 ? 18.051 -5.555 -11.103 1.00 94.12 107 ALA A O 1
ATOM 842 N N . HIS A 1 108 ? 19.996 -5.478 -9.994 1.00 95.25 108 HIS A N 1
ATOM 843 C CA . HIS A 1 108 ? 19.873 -6.832 -9.462 1.00 95.25 108 HIS A CA 1
ATOM 844 C C . HIS A 1 108 ? 18.765 -6.907 -8.404 1.00 95.25 108 HIS A C 1
ATOM 846 O O . HIS A 1 108 ? 17.907 -7.792 -8.472 1.00 95.25 108 HIS A O 1
ATOM 852 N N . ALA A 1 109 ? 18.731 -5.944 -7.485 1.00 94.38 109 ALA A N 1
ATOM 853 C CA . ALA A 1 109 ? 17.706 -5.815 -6.464 1.00 94.38 109 ALA A CA 1
ATOM 854 C C . ALA A 1 109 ? 16.329 -5.560 -7.090 1.00 94.38 109 ALA A C 1
ATOM 856 O O . ALA A 1 109 ? 15.374 -6.261 -6.752 1.00 94.38 109 ALA A O 1
ATOM 857 N N . ARG A 1 110 ? 16.230 -4.652 -8.077 1.00 94.81 110 ARG A N 1
ATOM 858 C CA . ARG A 1 110 ? 14.971 -4.392 -8.803 1.00 94.81 110 ARG A CA 1
ATOM 859 C C . ARG A 1 110 ? 14.397 -5.668 -9.419 1.00 94.81 110 ARG A C 1
ATOM 861 O O . ARG A 1 110 ? 13.222 -5.973 -9.229 1.00 94.81 110 ARG A O 1
ATOM 868 N N . ASN A 1 111 ? 15.226 -6.442 -10.118 1.00 94.69 111 ASN A N 1
ATOM 869 C CA . ASN A 1 111 ? 14.796 -7.696 -10.740 1.00 94.69 111 ASN A CA 1
ATOM 870 C C . ASN A 1 111 ? 14.402 -8.755 -9.703 1.00 94.69 111 ASN A C 1
ATOM 872 O O . ASN A 1 111 ? 13.353 -9.381 -9.839 1.00 94.69 111 ASN A O 1
ATOM 876 N N . THR A 1 112 ? 15.199 -8.921 -8.646 1.00 95.38 112 THR A N 1
ATOM 877 C CA . THR A 1 112 ? 14.941 -9.907 -7.580 1.00 95.38 112 THR A CA 1
ATOM 878 C C . THR A 1 112 ? 13.645 -9.610 -6.823 1.00 95.38 112 THR A C 1
ATOM 880 O O . THR A 1 112 ? 12.922 -10.528 -6.441 1.00 95.38 112 THR A O 1
ATOM 883 N N . LEU A 1 113 ? 13.318 -8.328 -6.642 1.00 94.56 113 LEU A N 1
ATOM 884 C CA . LEU A 1 113 ? 12.104 -7.883 -5.958 1.00 94.56 113 LEU A CA 1
ATOM 885 C C . LEU A 1 113 ? 10.878 -7.807 -6.881 1.00 94.56 113 LEU A C 1
ATOM 887 O O . LEU A 1 113 ? 9.772 -7.574 -6.394 1.00 94.56 113 LEU A O 1
ATOM 891 N N . GLY A 1 114 ? 11.050 -8.037 -8.188 1.00 92.75 114 GLY A N 1
ATOM 892 C CA . GLY A 1 114 ? 9.967 -8.011 -9.171 1.00 92.75 114 GLY A CA 1
ATOM 893 C C . GLY A 1 114 ? 9.552 -6.609 -9.626 1.00 92.75 114 GLY A C 1
ATOM 894 O O . GLY A 1 114 ? 8.461 -6.458 -10.162 1.00 92.75 114 GLY A O 1
ATOM 895 N N . VAL A 1 115 ? 10.409 -5.600 -9.437 1.00 94.44 115 VAL A N 1
ATOM 896 C CA . VAL A 1 115 ? 10.201 -4.193 -9.845 1.00 94.44 115 VAL A CA 1
ATOM 897 C C . VAL A 1 115 ? 11.190 -3.745 -10.933 1.00 94.44 115 VAL A C 1
ATOM 899 O O . VAL A 1 115 ? 11.419 -2.560 -11.144 1.00 94.44 115 VAL A O 1
ATOM 902 N N . GLY A 1 116 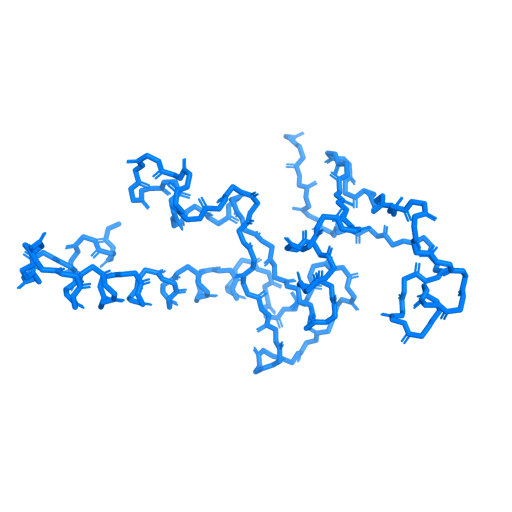? 11.816 -4.698 -11.632 1.00 91.44 116 GLY A N 1
ATOM 903 C CA . GLY A 1 116 ? 12.741 -4.437 -12.745 1.00 91.44 116 GLY A CA 1
ATOM 904 C C . GLY A 1 116 ? 12.068 -4.013 -14.053 1.00 91.44 116 GLY A C 1
ATOM 905 O O . GLY A 1 116 ? 12.755 -3.675 -15.014 1.00 91.44 116 GLY A O 1
ATOM 906 N N . VAL A 1 117 ? 10.737 -4.030 -14.096 1.00 90.81 117 VAL A N 1
ATOM 907 C CA . VAL A 1 117 ? 9.917 -3.600 -15.233 1.00 90.81 117 VAL A CA 1
ATOM 908 C C . VAL A 1 117 ? 9.056 -2.411 -14.825 1.00 90.81 117 VAL A C 1
ATOM 910 O O . VAL A 1 117 ? 8.815 -2.199 -13.638 1.00 90.81 117 VAL A O 1
ATOM 913 N N . ALA A 1 118 ? 8.568 -1.651 -15.806 1.00 89.50 118 ALA A N 1
ATOM 914 C CA . ALA A 1 118 ? 7.596 -0.598 -15.543 1.00 89.50 118 ALA A CA 1
ATOM 915 C C . ALA A 1 118 ? 6.318 -1.210 -14.946 1.00 89.50 118 ALA A C 1
ATOM 917 O O . ALA A 1 118 ? 5.705 -2.098 -15.542 1.00 89.50 118 ALA A O 1
ATOM 918 N N . LEU A 1 119 ? 5.941 -0.734 -13.764 1.00 93.50 119 LEU A N 1
ATOM 919 C CA . LEU A 1 119 ? 4.742 -1.133 -13.040 1.00 93.50 119 LEU A CA 1
ATOM 920 C C . LEU A 1 119 ? 3.916 0.111 -12.724 1.00 93.50 119 LEU A C 1
ATOM 922 O O . LEU A 1 119 ? 4.455 1.209 -12.600 1.00 93.50 119 LEU A O 1
ATOM 926 N N . ALA A 1 120 ? 2.614 -0.076 -12.555 1.00 93.44 120 ALA A N 1
ATOM 927 C CA . ALA A 1 120 ? 1.708 0.976 -12.129 1.00 93.44 120 ALA A CA 1
ATOM 928 C C . ALA A 1 120 ? 0.693 0.402 -11.142 1.00 93.44 120 ALA A C 1
ATOM 930 O O . ALA A 1 120 ? 0.266 -0.749 -11.283 1.00 93.44 120 ALA A O 1
ATOM 931 N N . ALA A 1 121 ? 0.314 1.191 -10.141 1.00 90.81 121 ALA A N 1
ATOM 932 C CA . ALA A 1 121 ? -0.830 0.866 -9.310 1.00 90.81 121 ALA A CA 1
ATOM 933 C C . ALA A 1 121 ? -2.110 1.222 -10.075 1.00 90.81 121 ALA A C 1
ATOM 935 O O . ALA A 1 121 ? -2.311 2.335 -10.552 1.00 90.81 121 ALA A O 1
ATOM 936 N N . GLN A 1 122 ? -2.978 0.232 -10.221 1.00 86.62 122 GLN A N 1
ATOM 937 C CA . GLN A 1 122 ? -4.268 0.373 -10.877 1.00 86.62 122 GLN A CA 1
ATOM 938 C C . GLN A 1 122 ? -5.208 1.172 -9.978 1.00 86.62 122 GLN A C 1
ATOM 940 O O . GLN A 1 122 ? -5.085 1.097 -8.764 1.00 86.62 122 GLN A O 1
ATOM 945 N N . LYS A 1 123 ? -6.173 1.899 -10.555 1.00 74.62 123 LYS A N 1
ATOM 946 C CA . LYS A 1 123 ? -7.220 2.643 -9.821 1.00 74.62 123 LYS A CA 1
ATOM 947 C C . LYS A 1 123 ? -6.703 3.592 -8.723 1.00 74.62 123 LYS A C 1
ATOM 949 O O . LYS A 1 123 ? -7.459 3.944 -7.819 1.00 74.62 123 LYS A O 1
ATOM 954 N N . LEU A 1 124 ? -5.447 4.031 -8.813 1.00 68.94 124 LEU A N 1
ATOM 955 C CA . LEU A 1 124 ? -5.034 5.321 -8.272 1.00 68.94 124 LEU A CA 1
ATOM 956 C C . LEU A 1 124 ? -5.739 6.357 -9.144 1.00 68.94 124 LEU A C 1
ATOM 958 O O . LEU A 1 124 ? -5.207 6.764 -10.164 1.00 68.94 124 LEU A O 1
ATOM 962 N N . CYS A 1 125 ? -7.008 6.643 -8.875 1.00 57.53 125 CYS A N 1
ATOM 963 C CA . CYS A 1 125 ? -7.684 7.704 -9.602 1.00 57.53 125 CYS A CA 1
ATOM 964 C C . CYS A 1 125 ? -7.234 9.042 -8.998 1.00 57.53 125 CYS A C 1
ATOM 966 O O . CYS A 1 125 ? -7.538 9.279 -7.825 1.00 57.53 125 CYS A O 1
ATOM 968 N N . PRO A 1 126 ? -6.586 9.939 -9.758 1.00 46.28 126 PRO A N 1
ATOM 969 C CA . PRO A 1 126 ? -6.990 11.331 -9.710 1.00 46.28 126 PRO A CA 1
ATOM 970 C C . PRO A 1 126 ? -8.387 11.407 -10.360 1.00 46.28 126 PRO A C 1
ATOM 972 O O . PRO A 1 126 ? -8.738 10.540 -11.158 1.00 46.28 126 PRO A O 1
ATOM 975 N N . GLU A 1 127 ? -9.208 12.363 -9.941 1.00 36.12 127 GLU A N 1
ATOM 976 C CA . GLU A 1 127 ? -10.618 12.532 -10.352 1.00 36.12 127 GLU A CA 1
ATOM 977 C C . GLU A 1 127 ? -10.967 12.163 -11.809 1.00 36.12 127 GLU A C 1
ATOM 979 O O . GLU A 1 127 ? -10.230 12.564 -12.742 1.00 36.12 127 GLU A O 1
#

pLDDT: mean 88.51, std 10.02, range [36.12, 97.69]